Protein AF-A0A0C9SPI0-F1 (afdb_monomer_lite)

Secondary structure (DSSP, 8-state):
-PPTT--------S-----------GGGHHHHHHHHHHHHHSTTS--S---THHHHHHHHHHHHHHHHHHH--EEHHHHHHHHHHHHTGGGGS--TTTTT-TT-TT-SS--HHHHHHHHHHHHHHHHHHHHHHHHHHHHHT--HHHHHHHHHTTGGGTTS--S-EE-HHHHTTT--TTTTT-

Sequence (182 aa):
IQPPGYWHEVYTPVKSIISGGHFLSYDSLHLTEHCRAFASVFALTSTNADHPGVDRALSRMSIALPIVLQDRDIPLRALAALHRMLHNRSDYQSRLGSKDEPHKHNKLYLSRDDSLSLSLEDTADLDIARKVMDRILSATNLSEEELHDIVERAGPAWCAPGTVSLTSEHARPALPLIDLII

Structure (mmCIF, N/CA/C/O backbone):
data_AF-A0A0C9SPI0-F1
#
_entry.id   AF-A0A0C9SPI0-F1
#
loop_
_atom_site.group_PDB
_atom_site.id
_atom_site.type_symbol
_atom_site.label_atom_id
_atom_site.label_alt_id
_atom_site.label_comp_id
_atom_site.label_asym_id
_atom_site.label_entity_id
_atom_site.label_seq_id
_atom_site.pdbx_PDB_ins_code
_atom_site.Cartn_x
_atom_site.Cartn_y
_atom_site.Cartn_z
_atom_site.occupancy
_atom_site.B_iso_or_equiv
_atom_site.auth_seq_id
_atom_site.auth_comp_id
_atom_site.auth_asym_id
_atom_site.auth_atom_id
_atom_site.pdbx_PDB_model_num
ATOM 1 N N . ILE A 1 1 ? -2.199 -14.449 -13.515 1.00 72.25 1 ILE A N 1
ATOM 2 C CA . ILE A 1 1 ? -1.942 -13.405 -12.493 1.00 72.25 1 ILE A CA 1
ATOM 3 C C . ILE A 1 1 ? -1.018 -14.032 -11.464 1.00 72.25 1 ILE A C 1
ATOM 5 O O . ILE A 1 1 ? -1.341 -15.118 -11.001 1.00 72.25 1 ILE A O 1
ATOM 9 N N . GLN A 1 2 ? 0.139 -13.425 -11.196 1.00 79.94 2 GLN A N 1
ATOM 10 C CA . GLN A 1 2 ? 1.090 -13.934 -10.201 1.00 79.94 2 GLN A CA 1
ATOM 11 C C . GLN A 1 2 ? 0.740 -13.352 -8.824 1.00 79.94 2 GLN A C 1
ATOM 13 O O . GLN A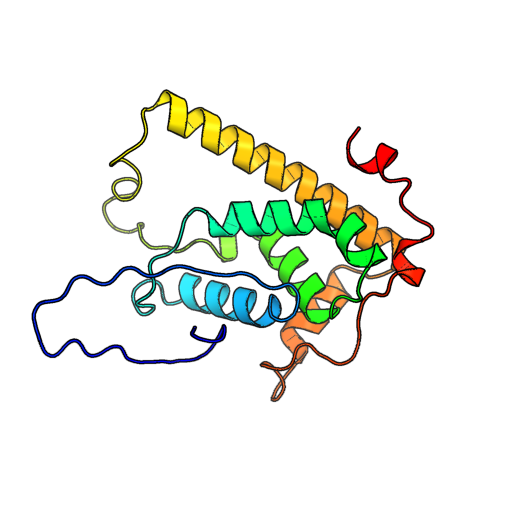 1 2 ? 0.528 -12.139 -8.746 1.00 79.94 2 GLN A O 1
ATOM 18 N N . PRO A 1 3 ? 0.642 -14.170 -7.760 1.00 76.38 3 PRO A N 1
ATOM 19 C CA . PRO A 1 3 ? 0.454 -13.655 -6.410 1.00 76.38 3 PRO A CA 1
ATOM 20 C C . PRO A 1 3 ? 1.647 -12.790 -5.973 1.00 76.38 3 PRO A C 1
ATOM 22 O O . PRO A 1 3 ? 2.781 -13.054 -6.386 1.00 76.38 3 PRO A O 1
ATOM 25 N N . PRO A 1 4 ? 1.430 -11.780 -5.116 1.00 75.19 4 PRO A N 1
ATOM 26 C CA . PRO A 1 4 ? 2.527 -10.999 -4.558 1.00 75.19 4 PRO A CA 1
ATOM 27 C C . PRO A 1 4 ? 3.447 -11.897 -3.717 1.00 75.19 4 PRO A C 1
ATOM 29 O O . PRO A 1 4 ? 2.980 -12.789 -3.011 1.00 75.19 4 PRO A O 1
ATOM 32 N N . GLY A 1 5 ? 4.761 -11.680 -3.801 1.00 75.25 5 GLY A N 1
ATOM 33 C CA . GLY A 1 5 ? 5.760 -12.462 -3.057 1.00 75.25 5 GLY A CA 1
ATOM 34 C C . GLY A 1 5 ? 6.099 -13.833 -3.640 1.00 75.25 5 GLY A C 1
ATOM 35 O O . GLY A 1 5 ? 6.892 -14.553 -3.036 1.00 75.25 5 GLY A O 1
ATOM 36 N N . TYR A 1 6 ? 5.532 -14.213 -4.790 1.00 82.19 6 TYR A N 1
ATOM 37 C CA . TYR A 1 6 ? 5.810 -15.510 -5.402 1.00 82.19 6 TYR A CA 1
ATOM 38 C C . TYR A 1 6 ? 6.969 -15.447 -6.407 1.00 82.19 6 TYR A C 1
ATOM 40 O O . TYR A 1 6 ? 6.910 -14.740 -7.419 1.00 82.19 6 TYR A O 1
ATOM 48 N N . TRP A 1 7 ? 8.013 -16.234 -6.143 1.00 80.00 7 TRP A N 1
ATOM 49 C CA . TRP A 1 7 ? 9.143 -16.411 -7.052 1.00 80.00 7 TRP A CA 1
ATOM 50 C C . TRP A 1 7 ? 8.710 -17.218 -8.273 1.00 80.00 7 TRP A C 1
ATOM 52 O O . TRP A 1 7 ? 8.182 -18.321 -8.143 1.00 80.00 7 TRP A O 1
ATOM 62 N N . HIS A 1 8 ? 8.943 -16.679 -9.465 1.00 80.44 8 HIS A N 1
ATOM 63 C CA . HIS A 1 8 ? 8.683 -17.385 -10.712 1.00 80.44 8 HIS A CA 1
ATOM 64 C C . HIS A 1 8 ? 9.718 -16.999 -11.765 1.00 80.44 8 HIS A C 1
ATOM 66 O O . HIS A 1 8 ? 10.219 -15.875 -11.789 1.00 80.44 8 HIS A O 1
ATOM 72 N N . GLU A 1 9 ? 10.021 -17.946 -12.643 1.00 82.75 9 GLU A N 1
ATOM 73 C CA . GLU A 1 9 ? 10.883 -17.744 -13.799 1.00 82.75 9 GLU A CA 1
ATOM 74 C C . GLU A 1 9 ? 10.020 -17.671 -15.060 1.00 82.75 9 GLU A C 1
ATOM 76 O O . GLU A 1 9 ? 9.057 -18.425 -15.219 1.00 82.75 9 GLU A O 1
ATOM 81 N N . VAL A 1 10 ? 10.358 -16.749 -15.960 1.00 81.88 10 VAL A N 1
ATOM 82 C CA . VAL A 1 10 ? 9.687 -16.607 -17.253 1.00 81.88 10 VAL A CA 1
ATOM 83 C C . VAL A 1 10 ? 10.674 -16.992 -18.345 1.00 81.88 10 VAL A C 1
ATOM 85 O O . VAL A 1 10 ? 11.626 -16.265 -18.619 1.00 81.88 10 VAL A O 1
ATOM 88 N N . TYR A 1 11 ? 10.425 -18.128 -18.995 1.00 87.00 11 TYR A N 1
ATOM 89 C CA . TYR A 1 11 ? 11.195 -18.573 -20.152 1.00 87.00 11 TYR A CA 1
ATOM 90 C C . TYR A 1 11 ? 10.444 -18.263 -21.448 1.00 87.00 11 TYR A C 1
ATOM 92 O O . TYR A 1 11 ? 9.282 -18.634 -21.611 1.00 87.00 11 TYR A O 1
ATOM 100 N N . THR A 1 12 ? 11.122 -17.595 -22.384 1.00 88.56 12 THR A N 1
ATOM 101 C CA . THR A 1 12 ? 10.550 -17.229 -23.686 1.00 88.56 12 THR A CA 1
ATOM 102 C C . THR A 1 12 ? 11.285 -17.989 -24.802 1.00 88.56 12 THR A C 1
ATOM 104 O O . THR A 1 12 ? 12.339 -17.533 -25.243 1.00 88.56 12 THR A O 1
ATOM 107 N N . PRO A 1 13 ? 10.771 -19.143 -25.279 1.00 92.31 13 PRO A N 1
ATOM 108 C CA . PRO A 1 13 ? 11.480 -19.997 -26.244 1.00 92.31 13 PRO A CA 1
ATOM 109 C C . PRO A 1 13 ? 11.583 -19.401 -27.655 1.00 92.31 13 PRO A C 1
ATOM 111 O O . PRO A 1 13 ? 12.398 -19.841 -28.462 1.00 92.31 13 PRO A O 1
ATOM 114 N N . VAL A 1 14 ? 10.738 -18.420 -27.978 1.00 94.25 14 VAL A N 1
ATOM 115 C CA . VAL A 1 14 ? 10.640 -17.794 -29.303 1.00 94.25 14 VAL A CA 1
ATOM 116 C C . VAL A 1 14 ? 10.557 -16.279 -29.168 1.00 94.25 14 VAL A C 1
ATOM 118 O O . VAL A 1 14 ? 10.058 -15.768 -28.168 1.00 94.25 14 VAL A O 1
ATOM 121 N N . LYS A 1 15 ? 11.006 -15.535 -30.183 1.00 90.75 15 LYS A N 1
ATOM 122 C CA . LYS A 1 15 ? 10.937 -14.064 -30.179 1.00 90.75 15 LYS A CA 1
ATOM 123 C C . LYS A 1 15 ? 9.488 -13.605 -29.985 1.00 90.75 15 LYS A C 1
ATOM 125 O O . LYS A 1 15 ? 8.657 -13.821 -30.861 1.00 90.75 15 LYS A O 1
ATOM 130 N N . SER A 1 16 ? 9.214 -12.983 -28.842 1.00 90.38 16 SER A N 1
ATOM 131 C CA . SER A 1 16 ? 7.874 -12.572 -28.415 1.00 90.38 16 SER A CA 1
ATOM 132 C C . SER A 1 16 ? 7.917 -11.177 -27.801 1.00 90.38 16 SER A C 1
ATOM 134 O O . SER A 1 16 ? 8.965 -10.731 -27.337 1.00 90.38 16 SER A O 1
ATOM 136 N N . ILE A 1 17 ? 6.767 -10.505 -27.778 1.00 85.50 17 ILE A N 1
ATOM 137 C CA . ILE A 1 17 ? 6.557 -9.254 -27.044 1.00 85.50 17 ILE A CA 1
ATOM 138 C C . ILE A 1 17 ? 5.711 -9.595 -25.819 1.00 85.50 17 ILE A C 1
ATOM 140 O O . ILE A 1 17 ? 4.662 -10.221 -25.953 1.00 85.50 17 ILE A O 1
ATOM 144 N N . ILE A 1 18 ? 6.171 -9.200 -24.634 1.00 79.25 18 ILE A N 1
ATOM 145 C CA . ILE A 1 18 ? 5.482 -9.441 -23.363 1.00 79.25 18 ILE A CA 1
ATOM 146 C C . ILE A 1 18 ? 5.178 -8.083 -22.730 1.00 79.25 18 ILE A C 1
ATOM 148 O O . ILE A 1 18 ? 6.034 -7.201 -22.713 1.00 79.25 18 ILE A O 1
ATOM 152 N N . SER A 1 19 ? 3.961 -7.920 -22.212 1.00 78.00 19 SER A N 1
ATOM 153 C CA . SER A 1 19 ? 3.565 -6.774 -21.392 1.00 78.00 19 SER A CA 1
ATOM 154 C C . SER A 1 19 ? 3.162 -7.277 -20.009 1.00 78.00 19 SER A C 1
ATOM 156 O O . SER A 1 19 ? 2.385 -8.226 -19.893 1.00 78.00 19 SER A O 1
ATOM 158 N N . GLY A 1 20 ? 3.734 -6.671 -18.971 1.00 74.75 20 GLY A N 1
ATOM 159 C CA . GLY A 1 20 ? 3.416 -6.943 -17.573 1.00 74.75 20 GLY A CA 1
ATOM 160 C C . GLY A 1 20 ? 2.647 -5.779 -16.954 1.00 74.75 20 GLY A C 1
ATOM 161 O O . GLY A 1 20 ? 2.842 -4.626 -17.331 1.00 74.75 20 GLY A O 1
ATOM 162 N N . GLY A 1 21 ? 1.787 -6.089 -15.988 1.00 74.75 21 GLY A N 1
ATOM 163 C CA . GLY A 1 21 ? 1.082 -5.112 -15.165 1.00 74.75 21 GLY A CA 1
ATOM 164 C C . GLY A 1 21 ? 1.132 -5.516 -13.696 1.00 74.75 21 GLY A C 1
ATOM 165 O O . GLY A 1 21 ? 1.406 -6.673 -13.374 1.00 74.75 21 GLY A O 1
ATOM 166 N N . HIS A 1 22 ? 0.850 -4.564 -12.812 1.00 78.81 22 HIS A N 1
ATOM 167 C CA . HIS A 1 22 ? 0.833 -4.779 -11.368 1.00 78.81 22 HIS A CA 1
ATOM 168 C C . HIS A 1 22 ? -0.556 -4.469 -10.813 1.00 78.81 22 HIS A C 1
ATOM 170 O O . HIS A 1 22 ? -1.183 -3.487 -11.209 1.00 78.81 22 HIS A O 1
ATOM 176 N N . PHE A 1 23 ? -1.018 -5.300 -9.882 1.00 84.50 23 PHE A N 1
ATOM 177 C CA . PHE A 1 23 ? -2.244 -5.076 -9.121 1.00 84.50 23 PHE A CA 1
ATOM 178 C C . PHE A 1 23 ? -1.887 -4.998 -7.642 1.00 84.50 23 PHE A C 1
ATOM 180 O O . PHE A 1 23 ? -1.071 -5.782 -7.158 1.00 84.50 23 PHE A O 1
ATOM 187 N N . LEU A 1 24 ? -2.511 -4.063 -6.935 1.00 90.50 24 LEU A N 1
ATOM 188 C CA . LEU A 1 24 ? -2.411 -3.946 -5.487 1.00 90.50 24 LEU A CA 1
ATOM 189 C C . LEU A 1 24 ? -3.733 -4.392 -4.867 1.00 90.50 24 LEU A C 1
ATOM 191 O O . LEU A 1 24 ? -4.804 -4.126 -5.411 1.00 90.50 24 LEU A O 1
ATOM 195 N N . SER A 1 25 ? -3.653 -5.072 -3.730 1.00 92.50 25 SER A N 1
ATOM 196 C CA . SER A 1 25 ? -4.814 -5.496 -2.951 1.00 92.50 25 SER A CA 1
ATOM 197 C C . SER A 1 25 ? -4.545 -5.237 -1.481 1.00 92.50 25 SER A C 1
ATOM 199 O O . SER A 1 25 ? -3.457 -5.563 -1.003 1.00 92.50 25 SER A O 1
ATOM 201 N N . TYR A 1 26 ? -5.545 -4.704 -0.771 1.00 93.12 26 TYR A N 1
ATOM 202 C CA . TYR A 1 26 ? -5.483 -4.515 0.678 1.00 93.12 26 TYR A CA 1
ATOM 203 C C . TYR A 1 26 ? -5.180 -5.817 1.412 1.00 93.12 26 TYR A C 1
ATOM 205 O O . TYR A 1 26 ? -4.494 -5.780 2.413 1.00 93.12 26 TYR A O 1
ATOM 213 N N . ASP A 1 27 ? -5.603 -6.975 0.909 1.00 91.75 27 ASP A N 1
ATOM 214 C CA . ASP A 1 27 ? -5.382 -8.257 1.594 1.00 91.75 27 ASP A CA 1
ATOM 215 C C . ASP A 1 27 ? -3.923 -8.731 1.563 1.00 91.75 27 ASP A C 1
ATOM 217 O O . ASP A 1 27 ? -3.538 -9.649 2.286 1.00 91.75 27 ASP A O 1
ATOM 221 N N .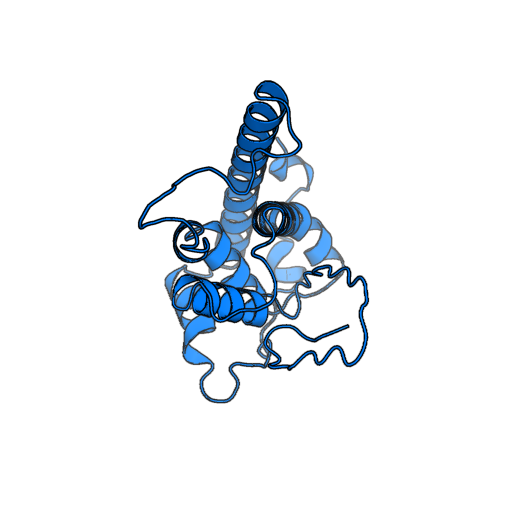 SER A 1 28 ? -3.098 -8.125 0.710 1.00 91.56 28 SER A N 1
ATOM 222 C CA . SER A 1 28 ? -1.739 -8.585 0.429 1.00 91.56 28 SER A CA 1
ATOM 223 C C . SER A 1 28 ? -0.703 -7.461 0.440 1.00 91.56 28 SER A C 1
ATOM 225 O O . SER A 1 28 ? 0.364 -7.591 -0.172 1.00 91.56 28 SER A O 1
ATOM 227 N N . LEU A 1 29 ? -0.990 -6.337 1.104 1.00 92.75 29 LEU A N 1
ATOM 228 C CA . LEU A 1 29 ? -0.038 -5.222 1.180 1.00 92.75 29 LEU A CA 1
ATOM 229 C C . LEU A 1 29 ? 1.217 -5.575 1.980 1.00 92.75 29 LEU A C 1
ATOM 231 O O . LEU A 1 29 ? 2.278 -5.064 1.649 1.00 92.75 29 LEU A O 1
ATOM 235 N N . HIS A 1 30 ? 1.147 -6.497 2.942 1.00 91.50 30 HIS A N 1
ATOM 236 C CA . HIS A 1 30 ? 2.333 -7.008 3.647 1.00 91.50 30 HIS A CA 1
ATOM 237 C C . HIS A 1 30 ? 3.279 -7.779 2.724 1.00 91.50 30 HIS A C 1
ATOM 239 O O . HIS A 1 30 ? 4.492 -7.658 2.840 1.00 91.50 30 HIS A O 1
ATOM 245 N N . LEU A 1 31 ? 2.740 -8.528 1.758 1.00 91.12 31 LEU A N 1
ATOM 246 C CA . LEU A 1 31 ? 3.548 -9.185 0.727 1.00 91.12 31 LEU A CA 1
ATOM 247 C C . LEU A 1 31 ? 4.145 -8.165 -0.244 1.00 91.12 31 LEU A C 1
ATOM 249 O O . LEU A 1 31 ? 5.283 -8.321 -0.679 1.00 91.12 31 LEU A O 1
ATOM 253 N N . THR A 1 32 ? 3.381 -7.121 -0.573 1.00 90.88 32 THR A N 1
ATOM 254 C CA . THR A 1 32 ? 3.853 -6.020 -1.423 1.00 90.88 32 THR A CA 1
ATOM 255 C C . THR A 1 32 ? 5.007 -5.280 -0.752 1.00 90.88 32 THR A C 1
ATOM 257 O O . THR A 1 32 ? 6.047 -5.091 -1.375 1.00 90.88 32 THR A O 1
ATOM 260 N N . GLU A 1 33 ? 4.850 -4.918 0.519 1.00 91.81 33 GLU A N 1
ATOM 261 C CA . GLU A 1 33 ? 5.884 -4.286 1.340 1.00 91.81 33 GLU A CA 1
ATOM 262 C C . GLU A 1 33 ? 7.152 -5.141 1.372 1.00 91.81 33 GLU A C 1
ATOM 264 O O . GLU A 1 33 ? 8.220 -4.642 1.018 1.00 91.81 33 GLU A O 1
ATOM 269 N N . HIS A 1 34 ? 7.018 -6.444 1.633 1.00 88.94 34 HIS A N 1
ATOM 270 C CA . HIS A 1 34 ? 8.153 -7.362 1.645 1.00 88.94 34 HIS A CA 1
ATOM 271 C C . HIS A 1 34 ? 8.873 -7.424 0.289 1.00 88.94 34 HIS A C 1
ATOM 273 O O . HIS A 1 34 ? 10.101 -7.357 0.228 1.00 88.94 34 HIS A O 1
ATOM 279 N N . CYS A 1 35 ? 8.123 -7.502 -0.816 1.00 86.44 35 CYS A N 1
ATOM 280 C CA . CYS A 1 35 ? 8.701 -7.494 -2.163 1.00 86.44 35 CYS A CA 1
ATOM 281 C C . CYS A 1 35 ? 9.461 -6.199 -2.448 1.00 86.44 35 CYS A C 1
ATOM 283 O O . CYS A 1 35 ? 10.536 -6.235 -3.045 1.00 86.44 35 CYS A O 1
ATOM 285 N N . ARG A 1 36 ? 8.910 -5.056 -2.030 1.00 86.56 36 ARG A N 1
ATOM 286 C CA . ARG A 1 36 ? 9.540 -3.750 -2.231 1.00 86.56 36 ARG A CA 1
ATOM 287 C C . ARG A 1 36 ? 10.792 -3.584 -1.372 1.00 86.56 36 ARG A C 1
ATOM 289 O O . ARG A 1 36 ? 11.789 -3.085 -1.883 1.00 86.56 36 ARG A O 1
ATOM 296 N N . ALA A 1 37 ? 10.768 -4.043 -0.120 1.00 87.25 37 ALA A N 1
ATOM 297 C CA . ALA A 1 37 ? 11.942 -4.064 0.753 1.00 87.25 37 ALA A CA 1
ATOM 298 C C . ALA A 1 37 ? 13.047 -4.962 0.176 1.00 87.25 37 ALA A C 1
ATOM 300 O O . ALA A 1 37 ? 14.215 -4.584 0.136 1.00 87.25 37 ALA A O 1
ATOM 301 N N . PHE A 1 38 ? 12.681 -6.138 -0.341 1.00 84.88 38 PHE A N 1
ATOM 302 C CA . PHE A 1 38 ? 13.627 -7.004 -1.037 1.00 84.88 38 PHE A CA 1
ATOM 303 C C . PHE A 1 38 ? 14.212 -6.304 -2.273 1.00 84.88 38 PHE A C 1
ATOM 305 O O . PHE A 1 38 ? 15.428 -6.284 -2.463 1.00 84.88 38 PHE A O 1
ATOM 312 N N . ALA A 1 39 ? 13.366 -5.691 -3.104 1.00 81.38 39 ALA A N 1
ATOM 313 C CA . ALA A 1 39 ? 13.796 -5.018 -4.326 1.00 81.38 39 ALA A CA 1
ATOM 314 C C . ALA A 1 39 ? 14.705 -3.806 -4.060 1.00 81.38 39 ALA A C 1
ATOM 316 O O . ALA A 1 39 ? 15.632 -3.568 -4.836 1.00 81.38 39 ALA A O 1
ATOM 317 N N . SER A 1 40 ? 14.492 -3.058 -2.971 1.00 82.00 40 SER A N 1
ATOM 318 C CA . SER A 1 40 ? 15.350 -1.917 -2.623 1.00 82.00 40 SER A CA 1
ATOM 319 C C . SER A 1 40 ? 16.755 -2.344 -2.180 1.00 82.00 40 SER A C 1
ATOM 321 O O . SER A 1 40 ? 17.725 -1.623 -2.439 1.00 82.00 40 SER A O 1
ATOM 323 N N . VAL A 1 41 ? 16.887 -3.537 -1.587 1.00 82.62 41 VAL A N 1
ATOM 324 C CA . VAL A 1 41 ? 18.171 -4.138 -1.187 1.00 82.62 41 VAL A CA 1
ATOM 325 C C . VAL A 1 41 ? 18.875 -4.817 -2.366 1.00 82.62 41 VAL A C 1
ATOM 327 O O . VAL A 1 41 ? 20.074 -4.621 -2.562 1.00 82.62 41 VAL A O 1
ATOM 330 N N . PHE A 1 42 ? 18.140 -5.592 -3.167 1.00 77.81 42 PHE A N 1
ATOM 331 C CA . PHE A 1 42 ? 18.681 -6.427 -4.248 1.00 77.81 42 PHE A CA 1
ATOM 332 C C . PHE A 1 42 ? 18.372 -5.878 -5.647 1.00 77.81 42 PHE A C 1
ATOM 334 O O . PHE A 1 42 ? 18.182 -6.652 -6.596 1.00 77.81 42 PHE A O 1
ATOM 341 N N . ALA A 1 43 ? 18.314 -4.547 -5.763 1.00 62.53 43 ALA A N 1
ATOM 342 C CA . ALA A 1 43 ? 18.120 -3.806 -7.006 1.00 62.53 43 ALA A CA 1
ATOM 343 C C . ALA A 1 43 ? 18.955 -4.457 -8.124 1.00 62.53 43 ALA A C 1
ATOM 345 O O . ALA A 1 43 ? 20.173 -4.506 -7.990 1.00 62.53 43 ALA A O 1
ATOM 346 N N . LEU A 1 44 ? 18.293 -4.981 -9.174 1.00 63.41 44 LEU A N 1
ATOM 347 C CA . LEU A 1 44 ? 18.805 -5.757 -10.338 1.00 63.41 44 LEU A CA 1
ATOM 348 C C . LEU A 1 44 ? 18.471 -7.260 -10.373 1.00 63.41 44 LEU A C 1
ATOM 350 O O . LEU A 1 44 ? 18.616 -7.866 -11.432 1.00 63.41 44 LEU A O 1
ATOM 354 N N . THR A 1 45 ? 18.006 -7.876 -9.284 1.00 63.47 45 THR A N 1
ATOM 355 C CA . THR A 1 45 ? 17.608 -9.306 -9.305 1.00 63.47 45 THR A CA 1
ATOM 356 C C . THR A 1 45 ? 16.114 -9.523 -9.562 1.00 63.47 45 THR A C 1
ATOM 358 O O . THR A 1 45 ? 15.716 -10.594 -10.015 1.00 63.47 45 THR A O 1
ATOM 361 N N . SER A 1 46 ? 15.278 -8.507 -9.327 1.00 63.28 46 SER A N 1
ATOM 362 C CA . SER A 1 46 ? 13.852 -8.548 -9.650 1.00 63.28 46 SER A CA 1
ATOM 363 C C . SER A 1 46 ? 13.625 -8.232 -11.131 1.00 63.28 46 SER A C 1
ATOM 365 O O . SER A 1 46 ? 13.936 -7.137 -11.598 1.00 63.28 46 SER A O 1
ATOM 367 N N . THR A 1 47 ? 13.058 -9.184 -11.869 1.00 56.28 47 THR A N 1
ATOM 368 C CA . THR A 1 47 ? 12.778 -9.081 -13.313 1.00 56.28 47 THR A CA 1
ATOM 369 C C . THR A 1 47 ? 11.602 -8.163 -13.650 1.00 56.28 47 THR A C 1
ATOM 371 O O . THR A 1 47 ? 11.513 -7.670 -14.774 1.00 56.28 47 THR A O 1
ATOM 374 N N . ASN A 1 48 ? 10.713 -7.900 -12.691 1.00 57.53 48 ASN A N 1
ATOM 375 C CA . ASN A 1 48 ? 9.612 -6.963 -12.873 1.00 57.53 48 ASN A CA 1
ATOM 376 C C . ASN A 1 48 ? 10.114 -5.548 -12.590 1.00 57.53 48 ASN A C 1
ATOM 378 O O . ASN A 1 48 ? 10.543 -5.240 -11.480 1.00 57.53 48 ASN A O 1
ATOM 382 N N . ALA A 1 49 ? 10.105 -4.719 -13.633 1.00 58.16 49 ALA A N 1
ATOM 383 C CA . ALA A 1 49 ? 10.504 -3.323 -13.582 1.00 58.16 49 ALA A CA 1
ATOM 384 C C . ALA A 1 49 ? 9.828 -2.593 -12.412 1.00 58.16 49 ALA A C 1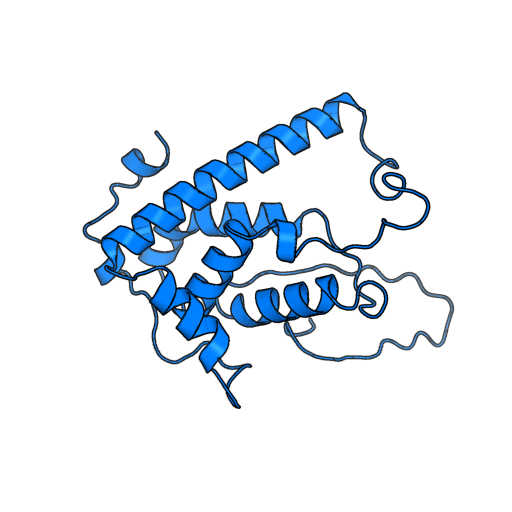
ATOM 386 O O . ALA A 1 49 ? 8.624 -2.749 -12.196 1.00 58.16 49 ALA A O 1
ATOM 387 N N . ASP A 1 50 ? 10.604 -1.774 -11.697 1.00 65.81 50 ASP A N 1
ATOM 388 C CA . ASP A 1 50 ? 10.056 -0.811 -10.747 1.00 65.81 50 ASP A CA 1
ATOM 389 C C . ASP A 1 50 ? 9.043 0.068 -11.489 1.00 65.81 50 ASP A C 1
ATOM 391 O O . ASP A 1 50 ? 9.381 0.730 -12.475 1.00 65.81 50 ASP A O 1
ATOM 395 N N . HIS A 1 51 ? 7.775 -0.009 -11.086 1.00 71.50 51 HIS A N 1
ATOM 396 C CA . HIS A 1 51 ? 6.704 0.690 -11.774 1.00 71.50 51 HIS A CA 1
ATOM 397 C C . HIS A 1 51 ? 6.432 2.006 -11.040 1.00 71.50 51 HIS A C 1
ATOM 399 O O . HIS A 1 51 ? 5.874 1.974 -9.939 1.00 71.50 51 HIS A O 1
ATOM 405 N N . PRO A 1 52 ? 6.725 3.172 -11.648 1.00 68.88 52 PRO A N 1
ATOM 406 C CA . PRO A 1 52 ? 6.671 4.465 -10.958 1.00 68.88 52 PRO A CA 1
ATOM 407 C C . PRO A 1 52 ? 5.285 4.786 -10.375 1.00 68.88 52 PRO A C 1
ATOM 409 O O . PRO A 1 52 ? 5.173 5.494 -9.382 1.00 68.88 52 PRO A O 1
ATOM 412 N N . GLY A 1 53 ? 4.217 4.212 -10.939 1.00 80.25 53 GLY A N 1
ATOM 413 C CA . GLY A 1 53 ? 2.851 4.373 -10.433 1.00 80.25 53 GLY A CA 1
ATOM 414 C C . GLY A 1 53 ? 2.508 3.619 -9.137 1.00 80.25 53 GLY A C 1
ATOM 415 O O . GLY A 1 53 ? 1.418 3.835 -8.614 1.00 80.25 53 GLY A O 1
ATOM 416 N N . VAL A 1 54 ? 3.374 2.738 -8.615 1.00 86.06 54 VAL A N 1
ATOM 417 C CA . VAL A 1 54 ? 3.066 1.948 -7.402 1.00 86.06 54 VAL A CA 1
ATOM 418 C C . VAL A 1 54 ? 2.922 2.845 -6.178 1.00 86.06 54 VAL A C 1
ATOM 420 O O . VAL A 1 54 ? 1.957 2.699 -5.435 1.00 86.06 54 VAL A O 1
ATOM 423 N N . ASP A 1 55 ? 3.827 3.806 -5.993 1.00 88.81 55 ASP A N 1
ATOM 424 C CA . ASP A 1 55 ? 3.752 4.737 -4.862 1.00 88.81 55 ASP A CA 1
ATOM 425 C C . ASP A 1 55 ? 2.458 5.545 -4.882 1.00 88.81 55 ASP A C 1
ATOM 427 O O . ASP A 1 55 ? 1.758 5.633 -3.875 1.00 88.81 55 ASP A O 1
ATOM 431 N N . ARG A 1 56 ? 2.100 6.078 -6.053 1.00 89.50 56 ARG A N 1
ATOM 432 C CA . ARG A 1 56 ? 0.858 6.829 -6.212 1.00 89.50 56 ARG A CA 1
ATOM 433 C C . ARG A 1 56 ? -0.369 5.961 -5.942 1.00 89.50 56 ARG A C 1
ATOM 435 O O . ARG A 1 56 ? -1.322 6.411 -5.309 1.00 89.50 56 ARG A O 1
ATOM 442 N N . ALA A 1 57 ? -0.354 4.711 -6.403 1.00 92.38 57 ALA A N 1
ATOM 443 C CA . ALA A 1 57 ? -1.436 3.774 -6.139 1.00 92.38 57 ALA A CA 1
ATOM 444 C C . ALA A 1 57 ? -1.579 3.485 -4.635 1.00 92.38 57 ALA A C 1
ATOM 446 O O . ALA A 1 57 ? -2.701 3.492 -4.135 1.00 92.38 57 ALA A O 1
ATOM 447 N N . LEU A 1 58 ? -0.474 3.323 -3.900 1.00 94.56 58 LEU A N 1
ATOM 448 C CA . LEU A 1 58 ? -0.497 3.152 -2.442 1.00 94.56 58 LEU A CA 1
ATOM 449 C C . LEU A 1 58 ? -1.047 4.389 -1.721 1.00 94.56 58 LEU A C 1
ATOM 451 O O . LEU A 1 58 ? -1.890 4.242 -0.836 1.00 94.56 58 LEU A O 1
ATOM 455 N N . SER A 1 59 ? -0.650 5.600 -2.132 1.00 95.19 59 SER A N 1
ATOM 456 C CA . SER A 1 59 ? -1.227 6.839 -1.590 1.00 95.19 59 SER A CA 1
ATOM 457 C C . SER A 1 59 ? -2.741 6.875 -1.791 1.00 95.19 59 SER A C 1
ATOM 459 O O . SER A 1 59 ? -3.499 7.072 -0.844 1.00 95.19 59 SER A O 1
ATOM 461 N N . ARG A 1 60 ? -3.208 6.589 -3.009 1.00 94.50 60 ARG A N 1
ATOM 462 C CA . ARG A 1 60 ? -4.642 6.579 -3.333 1.00 94.50 60 ARG A CA 1
ATOM 463 C C . ARG A 1 60 ? -5.415 5.478 -2.610 1.00 94.50 60 ARG A C 1
ATOM 465 O O . ARG A 1 60 ? -6.563 5.704 -2.241 1.00 94.50 60 ARG A O 1
ATOM 472 N N . MET A 1 61 ? -4.800 4.321 -2.363 1.00 95.50 61 MET A N 1
ATOM 473 C CA . MET A 1 61 ? -5.381 3.294 -1.495 1.00 95.50 61 MET A CA 1
ATOM 474 C C . MET A 1 61 ? -5.571 3.830 -0.069 1.00 95.50 61 MET A C 1
ATOM 476 O O . MET A 1 61 ? -6.654 3.706 0.488 1.00 95.50 61 MET A O 1
ATOM 480 N N . SER A 1 62 ? -4.580 4.519 0.503 1.00 95.00 62 SER A N 1
ATOM 481 C CA . SER A 1 62 ? -4.749 5.159 1.819 1.00 95.00 62 SER A CA 1
ATOM 482 C C . SER A 1 62 ? -5.886 6.183 1.831 1.00 95.00 62 SER A C 1
ATOM 484 O O . SER A 1 62 ? -6.720 6.174 2.728 1.00 95.00 62 SER A O 1
ATOM 486 N N . ILE A 1 63 ? -5.974 7.029 0.801 1.00 94.75 63 ILE A N 1
ATOM 487 C CA . ILE A 1 63 ? -7.037 8.040 0.683 1.00 94.75 63 ILE A CA 1
ATOM 488 C C . ILE A 1 63 ? -8.424 7.387 0.608 1.00 94.75 63 ILE A C 1
ATOM 490 O O . ILE A 1 63 ? -9.374 7.880 1.209 1.00 94.75 63 ILE A O 1
ATOM 494 N N . ALA A 1 64 ? -8.550 6.268 -0.108 1.00 93.56 64 ALA A N 1
ATOM 495 C CA . ALA A 1 64 ? -9.805 5.529 -0.240 1.00 93.56 64 ALA A CA 1
ATOM 496 C C . ALA A 1 64 ? -10.159 4.690 1.002 1.00 93.56 64 ALA A C 1
ATOM 498 O O . ALA A 1 64 ? -11.294 4.225 1.128 1.00 93.56 64 ALA A O 1
ATOM 499 N N . LEU A 1 65 ? -9.211 4.494 1.920 1.00 91.00 65 LEU A N 1
ATOM 500 C CA . LEU A 1 65 ? -9.327 3.598 3.066 1.00 91.00 65 LEU A CA 1
ATOM 501 C C . LEU A 1 65 ? -10.564 3.857 3.949 1.00 91.00 65 LEU A C 1
ATOM 503 O O . LEU A 1 65 ? -11.236 2.881 4.282 1.00 91.00 65 LEU A O 1
ATOM 507 N N . PRO A 1 66 ? -10.951 5.112 4.273 1.00 88.56 66 PRO A N 1
ATOM 508 C CA . PRO A 1 66 ? -12.155 5.388 5.060 1.00 88.56 66 PRO A CA 1
ATOM 509 C C . PRO A 1 66 ? -13.445 4.863 4.431 1.00 88.56 66 PRO A C 1
ATOM 511 O O . PRO A 1 66 ? -14.352 4.459 5.150 1.00 88.56 66 PRO A O 1
ATOM 514 N N . ILE A 1 67 ? -13.531 4.881 3.098 1.00 88.88 67 ILE A N 1
ATOM 515 C CA . ILE A 1 67 ? -14.692 4.375 2.357 1.00 88.88 67 ILE A CA 1
ATOM 516 C C . ILE A 1 67 ? -14.657 2.848 2.366 1.00 88.88 67 ILE A C 1
ATOM 518 O O . ILE A 1 67 ? -15.647 2.205 2.690 1.00 88.88 67 ILE A O 1
ATOM 522 N N . VAL A 1 68 ? -13.494 2.258 2.083 1.00 89.44 68 VAL A N 1
ATOM 523 C CA . VAL A 1 68 ? -13.333 0.797 2.041 1.00 89.44 68 VAL A CA 1
ATOM 524 C C . VAL A 1 68 ? -13.647 0.152 3.395 1.00 89.44 68 VAL A C 1
ATOM 526 O O . VAL A 1 68 ? -14.298 -0.890 3.430 1.00 89.44 68 VAL A O 1
ATOM 529 N N . LEU A 1 69 ? -13.242 0.783 4.501 1.00 87.00 69 LEU A N 1
ATOM 530 C CA . LEU A 1 69 ? -13.501 0.303 5.863 1.00 87.00 69 LEU A CA 1
ATOM 531 C C . LEU A 1 69 ? -14.986 0.319 6.260 1.00 87.00 69 LEU A C 1
ATOM 533 O O . LEU A 1 69 ? -15.346 -0.294 7.264 1.00 87.00 69 LEU A O 1
ATOM 537 N N . GLN A 1 70 ? -15.856 1.004 5.510 1.00 85.06 70 GLN A N 1
ATOM 538 C CA . GLN A 1 70 ? -17.306 0.940 5.733 1.00 85.06 70 GLN A CA 1
ATOM 539 C C . GLN A 1 70 ? -17.902 -0.365 5.204 1.00 85.06 70 GLN A C 1
ATOM 541 O O . GLN A 1 70 ? -18.834 -0.894 5.808 1.00 85.06 70 GLN A O 1
ATOM 546 N N . ASP A 1 71 ? -17.336 -0.890 4.117 1.00 86.31 71 ASP A N 1
ATOM 547 C CA . ASP A 1 71 ? -17.877 -2.040 3.391 1.00 86.31 71 ASP A CA 1
ATOM 548 C C . ASP A 1 71 ? -17.166 -3.354 3.727 1.00 86.31 71 ASP A C 1
ATOM 550 O O . ASP A 1 71 ? -17.729 -4.435 3.534 1.00 86.31 71 ASP A O 1
ATOM 554 N N . ARG A 1 72 ? -15.916 -3.291 4.195 1.00 87.94 72 ARG A N 1
ATOM 555 C CA . ARG A 1 72 ? -15.123 -4.484 4.499 1.00 87.94 72 ARG A CA 1
ATOM 556 C C . ARG A 1 72 ? -14.047 -4.236 5.543 1.00 87.94 72 ARG A C 1
ATOM 558 O O . ARG A 1 72 ? -13.474 -3.155 5.639 1.00 87.94 72 ARG A O 1
ATOM 565 N N . ASP A 1 73 ? -13.690 -5.312 6.227 1.00 89.25 73 ASP A N 1
ATOM 566 C CA . ASP A 1 73 ? -12.546 -5.327 7.125 1.00 89.25 73 ASP A CA 1
ATOM 567 C C . ASP A 1 73 ? -11.234 -5.428 6.329 1.00 89.25 73 ASP A C 1
ATOM 569 O O . ASP A 1 73 ? -11.171 -5.986 5.218 1.00 89.25 73 ASP A O 1
ATOM 573 N N . ILE A 1 74 ? -10.169 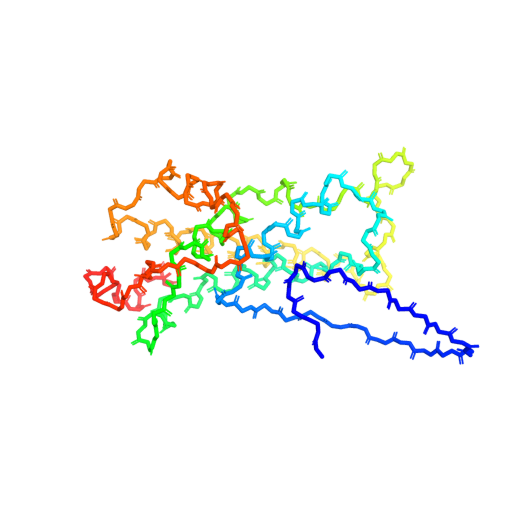-4.870 6.905 1.00 90.69 74 ILE A N 1
ATOM 574 C CA . ILE A 1 74 ? -8.822 -4.898 6.325 1.00 90.69 74 ILE A CA 1
ATOM 575 C C . ILE A 1 74 ? -7.865 -5.544 7.320 1.00 90.69 74 ILE A C 1
ATOM 577 O O . ILE A 1 74 ? -7.809 -5.097 8.467 1.00 90.69 74 ILE A O 1
ATOM 581 N N . PRO A 1 75 ? -7.073 -6.551 6.910 1.00 91.38 75 PRO A N 1
ATOM 582 C CA . PRO A 1 75 ? -6.096 -7.163 7.796 1.00 91.38 75 PRO A CA 1
ATOM 583 C C . PRO A 1 75 ? -5.142 -6.123 8.379 1.00 91.38 75 PRO A C 1
ATOM 585 O O . PRO A 1 75 ? -4.535 -5.332 7.652 1.00 91.38 75 PRO A O 1
ATOM 588 N N . LEU A 1 76 ? -4.968 -6.146 9.698 1.00 89.69 76 LEU A N 1
ATOM 589 C CA . LEU A 1 76 ? -4.178 -5.146 10.409 1.00 89.69 76 LEU A CA 1
ATOM 590 C C . LEU A 1 76 ? -2.720 -5.148 9.939 1.00 89.69 76 LEU A C 1
ATOM 592 O O . LEU A 1 76 ? -2.086 -4.103 9.836 1.00 89.69 76 LEU A O 1
ATOM 596 N N . ARG A 1 77 ? -2.200 -6.318 9.566 1.00 90.62 77 ARG A N 1
ATOM 597 C CA . ARG A 1 77 ? -0.849 -6.441 9.020 1.00 90.62 77 ARG A CA 1
ATOM 598 C C . ARG A 1 77 ? -0.685 -5.752 7.674 1.00 90.62 77 ARG A C 1
ATOM 600 O O . ARG A 1 77 ? 0.356 -5.161 7.405 1.00 90.62 77 ARG A O 1
ATOM 607 N N . ALA A 1 78 ? -1.707 -5.822 6.833 1.00 92.81 78 ALA A N 1
ATOM 608 C CA . ALA A 1 78 ? -1.694 -5.119 5.568 1.00 92.81 78 ALA A CA 1
ATOM 609 C C . ALA A 1 78 ? -1.815 -3.604 5.758 1.00 92.81 78 ALA A C 1
ATOM 611 O O . ALA A 1 78 ? -1.143 -2.850 5.056 1.00 92.81 78 ALA A O 1
ATOM 612 N N . LEU A 1 79 ? -2.612 -3.165 6.736 1.00 92.44 79 LEU A N 1
ATOM 613 C CA . LEU A 1 79 ? -2.685 -1.760 7.129 1.00 92.44 79 LEU A CA 1
ATOM 614 C C . LEU A 1 79 ? -1.331 -1.248 7.644 1.00 92.44 79 LEU A C 1
ATOM 616 O O . LEU A 1 79 ? -0.852 -0.213 7.189 1.00 92.44 79 LEU A O 1
ATOM 620 N N . ALA A 1 80 ? -0.682 -2.006 8.528 1.00 92.50 80 ALA A N 1
ATOM 621 C CA . ALA A 1 80 ? 0.640 -1.685 9.056 1.00 92.50 80 ALA A CA 1
ATOM 622 C C . ALA A 1 80 ? 1.700 -1.611 7.942 1.00 92.50 80 ALA A C 1
ATOM 624 O O . ALA A 1 80 ? 2.516 -0.690 7.905 1.00 92.50 80 ALA A O 1
ATOM 625 N N . ALA A 1 81 ? 1.643 -2.535 6.980 1.00 93.88 81 ALA A N 1
ATOM 626 C CA . ALA A 1 81 ? 2.500 -2.513 5.801 1.00 93.88 81 ALA A CA 1
ATOM 627 C C . ALA A 1 81 ? 2.259 -1.273 4.923 1.00 93.88 81 ALA A C 1
ATOM 629 O O . ALA A 1 81 ? 3.216 -0.644 4.470 1.00 93.88 81 ALA A O 1
ATOM 630 N N . LEU A 1 82 ? 0.995 -0.883 4.713 1.00 95.06 82 LEU A N 1
ATOM 631 C CA . LEU A 1 82 ? 0.646 0.342 3.991 1.00 95.06 82 LEU A CA 1
ATOM 632 C C . LEU A 1 82 ? 1.196 1.583 4.699 1.00 95.06 82 LEU A C 1
ATOM 634 O O . LEU A 1 82 ? 1.866 2.394 4.064 1.00 95.06 82 LEU A O 1
ATOM 638 N N . HIS A 1 83 ? 0.970 1.696 6.011 1.00 94.75 83 HIS A N 1
ATOM 639 C CA . HIS A 1 83 ? 1.508 2.777 6.836 1.00 94.75 83 HIS A CA 1
ATOM 640 C C . HIS A 1 83 ? 3.032 2.891 6.686 1.00 94.75 83 HIS A C 1
ATOM 642 O O . HIS A 1 83 ? 3.546 3.969 6.379 1.00 94.75 83 HIS A O 1
ATOM 648 N N . ARG A 1 84 ? 3.751 1.768 6.823 1.00 93.31 84 ARG A N 1
ATOM 649 C CA . ARG A 1 84 ? 5.215 1.715 6.709 1.00 93.31 84 ARG A CA 1
ATOM 650 C C . ARG A 1 84 ? 5.697 2.160 5.324 1.00 93.31 84 ARG A C 1
ATOM 652 O O . ARG A 1 84 ? 6.619 2.968 5.240 1.00 93.31 84 ARG A O 1
ATOM 659 N N . MET A 1 85 ? 5.051 1.702 4.248 1.00 93.62 85 MET A N 1
ATOM 660 C CA . MET A 1 85 ? 5.406 2.097 2.876 1.00 93.62 85 MET A CA 1
ATOM 661 C C . MET A 1 85 ? 5.152 3.584 2.581 1.00 93.62 85 MET A C 1
ATOM 663 O O . MET A 1 85 ? 5.887 4.176 1.791 1.00 93.62 85 MET A O 1
ATOM 667 N N . LEU A 1 86 ? 4.136 4.198 3.196 1.00 93.81 86 LEU A N 1
ATOM 668 C CA . LEU A 1 86 ? 3.831 5.624 3.018 1.00 93.81 86 LEU A CA 1
ATOM 669 C C . LEU A 1 86 ? 4.790 6.523 3.807 1.00 93.81 86 LEU A C 1
ATOM 671 O O . LEU A 1 86 ? 5.240 7.556 3.299 1.00 93.81 86 LEU A O 1
ATOM 675 N N . HIS A 1 87 ? 5.116 6.152 5.044 1.00 92.62 87 HIS A N 1
ATOM 676 C CA . HIS A 1 87 ? 5.985 6.953 5.907 1.00 92.62 87 HIS A CA 1
ATOM 677 C C . HIS A 1 87 ? 7.463 6.803 5.544 1.00 92.62 87 HIS A C 1
ATOM 679 O O . HIS A 1 87 ? 8.157 7.810 5.417 1.00 92.62 87 HIS A O 1
ATOM 685 N N . ASN A 1 88 ? 7.899 5.591 5.200 1.00 91.31 88 ASN A N 1
ATOM 686 C CA . ASN A 1 88 ? 9.294 5.283 4.876 1.00 91.31 88 ASN A CA 1
ATOM 687 C C . ASN A 1 88 ? 9.511 5.083 3.372 1.00 91.31 88 ASN A C 1
ATOM 689 O O . ASN A 1 88 ? 10.263 4.211 2.948 1.00 91.31 88 ASN A O 1
ATOM 693 N N . ARG A 1 89 ? 8.839 5.887 2.535 1.00 88.62 89 ARG A N 1
ATOM 694 C CA . ARG A 1 89 ? 8.834 5.736 1.066 1.00 88.62 89 ARG A CA 1
ATOM 695 C C . ARG A 1 89 ? 10.238 5.588 0.464 1.00 88.62 89 ARG A C 1
ATOM 697 O O . ARG A 1 89 ? 10.421 4.784 -0.446 1.00 88.62 89 ARG A O 1
ATOM 704 N N . SER A 1 90 ? 11.221 6.335 0.972 1.00 86.88 90 SER A N 1
ATOM 705 C CA . SER A 1 90 ? 12.623 6.283 0.526 1.00 86.88 90 SER A CA 1
ATOM 706 C C . SER A 1 90 ? 13.253 4.896 0.643 1.00 86.88 90 SER A C 1
ATOM 708 O O . SER A 1 90 ? 14.102 4.539 -0.172 1.00 86.88 90 SER A O 1
ATOM 710 N N . ASP A 1 91 ? 12.822 4.101 1.618 1.00 87.75 91 ASP A N 1
ATOM 711 C CA . ASP A 1 91 ? 13.408 2.793 1.918 1.00 87.75 91 ASP A CA 1
ATOM 712 C C . ASP A 1 91 ? 12.949 1.721 0.920 1.00 87.75 91 ASP A C 1
ATOM 714 O O . ASP A 1 91 ? 13.583 0.675 0.776 1.00 87.75 91 ASP A O 1
ATOM 718 N N . TYR A 1 92 ? 11.870 2.012 0.189 1.00 85.81 92 TYR A N 1
ATOM 719 C CA . TYR A 1 92 ? 11.241 1.139 -0.802 1.00 85.81 92 TYR A CA 1
ATOM 720 C C . TYR A 1 92 ? 11.446 1.607 -2.244 1.00 85.81 92 TYR A C 1
ATOM 722 O O . TYR A 1 92 ? 10.884 1.011 -3.169 1.00 85.81 92 TYR A O 1
ATOM 730 N N . GLN A 1 93 ? 12.190 2.693 -2.452 1.00 78.56 93 GLN A N 1
ATOM 731 C CA . GLN A 1 93 ? 12.555 3.144 -3.789 1.00 78.56 93 GLN A CA 1
ATOM 732 C C . GLN A 1 93 ? 13.658 2.248 -4.343 1.00 78.56 93 GLN A C 1
ATOM 734 O O . GLN A 1 93 ? 14.645 1.948 -3.660 1.00 78.56 93 GLN A O 1
ATOM 739 N N . SER A 1 94 ? 13.499 1.811 -5.593 1.00 68.94 94 SER A N 1
ATOM 740 C CA . SER A 1 94 ? 14.539 1.031 -6.245 1.00 68.94 94 SER A CA 1
ATOM 741 C C . SER A 1 94 ? 15.797 1.878 -6.397 1.00 68.94 94 SER A C 1
ATOM 743 O O . SER A 1 94 ? 15.773 2.975 -6.953 1.00 68.94 94 SER A O 1
ATOM 745 N N . ARG A 1 95 ? 16.936 1.350 -5.942 1.00 66.56 95 ARG A N 1
ATOM 746 C CA . ARG A 1 95 ? 18.247 2.007 -6.086 1.00 66.56 95 ARG A CA 1
ATOM 747 C C . ARG A 1 95 ? 18.837 1.865 -7.495 1.00 66.56 95 ARG A C 1
ATOM 749 O O . ARG A 1 95 ? 20.027 2.115 -7.699 1.00 66.56 95 ARG A O 1
ATOM 756 N N . LEU A 1 96 ? 18.021 1.461 -8.472 1.00 57.06 96 LEU A N 1
ATOM 757 C CA . LEU A 1 96 ? 18.369 1.409 -9.891 1.00 57.06 96 LEU A CA 1
ATOM 758 C C . LEU A 1 96 ? 18.681 2.825 -10.406 1.00 57.06 96 LEU A C 1
ATOM 760 O O . LEU A 1 96 ? 17.818 3.521 -10.928 1.00 57.06 96 LEU A O 1
ATOM 764 N N . GLY A 1 97 ? 19.930 3.263 -10.236 1.00 49.88 97 GLY A N 1
ATOM 765 C CA . GLY A 1 97 ? 20.401 4.552 -10.750 1.00 49.88 97 GLY A CA 1
ATOM 766 C C . GLY A 1 97 ? 21.656 5.134 -10.099 1.00 49.88 97 GLY A C 1
ATOM 767 O O . GLY A 1 97 ? 22.214 6.088 -10.635 1.00 49.88 97 GLY A O 1
ATOM 768 N N . SER A 1 98 ? 22.159 4.592 -8.986 1.00 41.78 98 SER A N 1
ATOM 769 C CA . SER A 1 98 ? 23.285 5.216 -8.275 1.00 41.78 98 SER A CA 1
ATOM 770 C C . SER A 1 98 ? 24.599 4.448 -8.423 1.00 41.78 98 SER A C 1
ATOM 772 O O . SER A 1 98 ? 25.098 3.915 -7.434 1.00 41.78 98 SER A O 1
ATOM 774 N N . LYS A 1 99 ? 25.183 4.431 -9.629 1.00 43.41 99 LYS A N 1
ATOM 775 C CA . LYS A 1 99 ? 26.647 4.588 -9.742 1.00 43.41 99 LYS A CA 1
ATOM 776 C C . LYS A 1 99 ? 27.082 5.487 -10.898 1.00 43.41 99 LYS A C 1
ATOM 778 O O . LYS A 1 99 ? 28.010 6.240 -10.659 1.00 43.41 99 LYS A O 1
ATOM 783 N N . ASP A 1 100 ? 26.371 5.544 -12.033 1.00 44.00 100 ASP A N 1
ATOM 784 C CA . ASP A 1 100 ? 26.856 6.369 -13.160 1.00 44.00 100 ASP A CA 1
ATOM 785 C C . ASP A 1 100 ? 25.825 7.209 -13.941 1.00 44.00 100 ASP A C 1
ATOM 787 O O . ASP A 1 100 ? 26.249 8.105 -14.660 1.00 44.00 100 ASP A O 1
ATOM 791 N N . GLU A 1 101 ? 24.499 7.048 -13.797 1.00 42.94 101 GLU A N 1
ATOM 792 C CA . GLU A 1 101 ? 23.537 7.938 -14.486 1.00 42.94 101 GLU A CA 1
ATOM 793 C C . GLU A 1 101 ? 22.226 8.133 -13.697 1.00 42.94 101 GLU A C 1
ATOM 795 O O . GLU A 1 101 ? 21.322 7.302 -13.792 1.00 42.94 101 GLU A O 1
ATOM 800 N N . PRO A 1 102 ? 22.054 9.253 -12.965 1.00 37.78 102 PRO A N 1
ATOM 801 C CA . PRO A 1 102 ? 20.950 9.381 -12.012 1.00 37.78 102 PRO A CA 1
ATOM 802 C C . PRO A 1 102 ? 19.539 9.478 -12.620 1.00 37.78 102 PRO A C 1
ATOM 804 O O . PRO A 1 102 ? 18.569 9.304 -11.893 1.00 37.78 102 PRO A O 1
ATOM 807 N N . HIS A 1 103 ? 19.356 9.792 -13.912 1.00 41.69 103 HIS A N 1
ATOM 808 C CA . HIS A 1 103 ? 18.064 10.336 -14.382 1.00 41.69 103 HIS A CA 1
ATOM 809 C C . HIS A 1 103 ? 17.608 9.947 -15.804 1.00 41.69 103 HIS A C 1
ATOM 811 O O . HIS A 1 103 ? 16.835 10.697 -16.409 1.00 41.69 103 HIS A O 1
ATOM 817 N N . LYS A 1 104 ? 18.050 8.824 -16.390 1.00 40.38 104 LYS A N 1
ATOM 818 C CA . LYS A 1 104 ? 17.684 8.515 -17.793 1.00 40.38 104 LYS A CA 1
ATOM 819 C C . LYS A 1 104 ? 16.455 7.632 -18.018 1.00 40.38 104 LYS A C 1
ATOM 821 O O . LYS A 1 104 ? 15.887 7.716 -19.102 1.00 40.38 104 LYS A O 1
ATOM 826 N N . HIS A 1 105 ? 15.966 6.866 -17.042 1.00 41.97 105 HIS A N 1
ATOM 827 C CA . HIS A 1 105 ? 14.927 5.866 -17.344 1.00 41.97 105 HIS A CA 1
ATOM 828 C C . HIS A 1 105 ? 13.465 6.346 -17.318 1.00 41.97 105 HIS A C 1
ATOM 830 O O . HIS A 1 105 ? 12.613 5.626 -17.821 1.00 41.97 105 HIS A O 1
ATOM 836 N N . ASN A 1 106 ? 13.169 7.575 -16.874 1.00 42.06 106 ASN A N 1
ATOM 837 C CA . ASN A 1 106 ? 11.800 8.130 -16.910 1.00 42.06 106 ASN A CA 1
ATOM 838 C C . ASN A 1 106 ? 11.611 9.328 -17.860 1.00 42.06 106 ASN A C 1
ATOM 840 O O . ASN A 1 106 ? 10.543 9.930 -17.899 1.00 42.06 106 ASN A O 1
ATOM 844 N N . LYS A 1 107 ? 12.629 9.690 -18.652 1.00 41.12 107 LYS A N 1
ATOM 845 C CA . LYS A 1 107 ? 12.584 10.873 -19.534 1.00 41.12 107 LYS A CA 1
ATOM 846 C C . LYS A 1 107 ? 11.985 10.637 -20.923 1.00 41.12 107 LYS A C 1
ATOM 848 O O . LYS A 1 107 ? 11.992 11.557 -21.732 1.00 41.12 107 LYS A O 1
ATOM 853 N N . LEU A 1 108 ? 11.504 9.435 -21.239 1.00 46.31 108 LEU A N 1
ATOM 854 C CA . LEU A 1 108 ? 11.207 9.096 -22.634 1.00 46.31 108 LEU A CA 1
ATOM 855 C C . LEU A 1 108 ? 9.811 9.489 -23.145 1.00 46.31 108 LEU A C 1
ATOM 857 O O . LEU A 1 108 ? 9.622 9.422 -24.353 1.00 46.31 108 LEU A O 1
ATOM 861 N N . TYR A 1 109 ? 8.865 9.949 -22.310 1.00 48.38 109 TYR A N 1
ATOM 862 C CA . TYR A 1 109 ? 7.487 10.191 -22.793 1.00 48.38 109 TYR A CA 1
ATOM 863 C C . TYR A 1 109 ? 6.718 11.378 -22.196 1.00 48.38 109 TYR A C 1
ATOM 865 O O . TYR A 1 109 ? 5.567 11.578 -22.571 1.00 48.38 109 TYR A O 1
ATOM 873 N N . LEU A 1 110 ? 7.305 12.179 -21.305 1.00 52.75 110 LEU A N 1
ATOM 874 C CA . LEU A 1 110 ? 6.594 13.294 -20.670 1.00 52.75 110 LEU A CA 1
ATOM 875 C C . LEU A 1 110 ? 7.319 14.607 -20.936 1.00 52.75 110 LEU A C 1
ATOM 877 O O . LEU A 1 110 ? 8.550 14.675 -20.834 1.00 52.75 110 LEU A O 1
ATOM 881 N N . SER A 1 111 ? 6.563 15.650 -21.287 1.00 61.84 111 SER A N 1
ATOM 882 C CA . SER A 1 111 ? 7.131 16.990 -21.364 1.00 61.84 111 SER A CA 1
ATOM 883 C C . SER A 1 111 ? 7.634 17.407 -19.975 1.00 61.84 111 SER A C 1
ATOM 885 O O . SER A 1 111 ? 7.208 16.878 -18.944 1.00 61.84 111 SER A O 1
ATOM 887 N N . ARG A 1 112 ? 8.582 18.348 -19.922 1.00 57.88 112 ARG A N 1
ATOM 888 C CA . ARG A 1 112 ? 9.128 18.845 -18.649 1.00 57.88 112 ARG A CA 1
ATOM 889 C C . ARG A 1 112 ? 8.018 19.369 -17.724 1.00 57.88 112 ARG A C 1
ATOM 891 O O . ARG A 1 112 ? 8.092 19.141 -16.518 1.00 57.88 112 ARG A O 1
ATOM 898 N N . ASP A 1 113 ? 6.986 19.984 -18.291 1.00 61.62 113 ASP A N 1
ATOM 899 C CA . ASP A 1 113 ? 5.842 20.517 -17.549 1.00 61.62 113 ASP A CA 1
ATOM 900 C C . ASP A 1 113 ? 4.923 19.404 -17.018 1.00 61.62 113 ASP A C 1
ATOM 902 O O . ASP A 1 113 ? 4.470 19.476 -15.872 1.00 61.62 113 ASP A O 1
ATOM 906 N N . ASP A 1 114 ? 4.741 18.318 -17.777 1.00 60.81 114 ASP A N 1
ATOM 907 C CA . ASP A 1 114 ? 3.995 17.141 -17.308 1.00 60.81 114 ASP A CA 1
ATOM 908 C C . ASP A 1 114 ? 4.725 16.442 -16.155 1.00 60.81 114 ASP A C 1
ATOM 910 O O . ASP A 1 114 ? 4.105 16.021 -15.181 1.00 60.81 114 ASP A O 1
ATOM 914 N N . SER A 1 115 ? 6.060 16.359 -16.218 1.00 64.81 115 SER A N 1
ATOM 915 C CA . SER A 1 115 ? 6.857 15.728 -15.157 1.00 64.81 115 SER A CA 1
ATOM 916 C C . SER A 1 115 ? 6.799 16.495 -13.829 1.00 64.81 115 SER A C 1
ATOM 918 O O . SER A 1 115 ? 6.769 15.883 -12.761 1.00 64.81 115 SER A O 1
ATOM 920 N N . LEU A 1 116 ? 6.738 17.830 -13.893 1.00 67.88 116 LEU A N 1
ATOM 921 C CA . LEU A 1 116 ? 6.589 18.694 -12.721 1.00 67.88 116 LEU A CA 1
ATOM 922 C C . LEU A 1 116 ? 5.186 18.568 -12.130 1.00 67.88 116 LEU A C 1
ATOM 924 O O . LEU A 1 116 ? 5.058 18.335 -10.928 1.00 67.88 116 LEU A O 1
ATOM 928 N N . SER A 1 117 ? 4.154 18.648 -12.972 1.00 62.03 117 SER A N 1
ATOM 929 C CA . SER A 1 117 ? 2.756 18.498 -12.550 1.00 62.03 117 SER A CA 1
ATOM 930 C C . SER A 1 117 ? 2.521 17.153 -11.860 1.00 62.03 117 SER A C 1
ATOM 932 O O . SER A 1 117 ? 2.005 17.117 -10.746 1.00 62.03 117 SER A O 1
ATOM 934 N N . LEU A 1 118 ? 3.010 16.057 -12.448 1.00 68.69 118 LEU A N 1
ATOM 935 C CA . LEU A 1 118 ? 2.896 14.721 -11.856 1.00 68.69 118 LEU A CA 1
ATOM 936 C C . LEU A 1 118 ? 3.612 14.617 -10.506 1.00 68.69 118 LEU A C 1
ATOM 938 O O . LEU A 1 118 ? 3.084 14.005 -9.584 1.00 68.69 118 LEU A O 1
ATOM 942 N N . SER A 1 119 ? 4.781 15.245 -10.355 1.00 77.38 119 SER A N 1
ATOM 943 C CA . SER A 1 119 ? 5.504 15.234 -9.076 1.00 77.38 119 SER A CA 1
ATOM 944 C C . SER A 1 119 ? 4.767 15.991 -7.963 1.00 77.38 119 SER A C 1
ATOM 946 O O . SER A 1 119 ? 4.786 15.561 -6.807 1.00 77.38 119 SER A O 1
ATOM 948 N N . LEU A 1 120 ? 4.093 17.094 -8.307 1.00 82.12 120 LEU A N 1
ATOM 949 C CA . LEU A 1 120 ? 3.296 17.880 -7.365 1.00 82.12 120 LEU A CA 1
ATOM 950 C C . LEU A 1 120 ? 2.056 17.105 -6.929 1.00 82.12 120 LEU A C 1
ATOM 952 O O . LEU A 1 120 ? 1.775 17.027 -5.736 1.00 82.12 120 LEU A O 1
ATOM 956 N N . GLU A 1 121 ? 1.356 16.492 -7.881 1.00 85.31 121 GLU A N 1
ATOM 957 C CA . GLU A 1 121 ? 0.207 15.641 -7.587 1.00 85.31 121 GLU A CA 1
ATOM 958 C C . GLU A 1 121 ? 0.588 14.442 -6.718 1.00 85.31 121 GLU A C 1
ATOM 960 O O . GLU A 1 121 ? -0.099 14.156 -5.746 1.00 85.31 121 GLU A O 1
ATOM 965 N N . ASP A 1 122 ? 1.694 13.763 -7.026 1.00 86.38 122 ASP A N 1
ATOM 966 C CA . ASP A 1 122 ? 2.167 12.625 -6.235 1.00 86.38 122 ASP A CA 1
ATOM 967 C C . ASP A 1 122 ? 2.530 13.036 -4.800 1.00 86.38 122 ASP A C 1
ATOM 969 O O . ASP A 1 122 ? 2.316 12.268 -3.859 1.00 86.38 122 ASP A O 1
ATOM 973 N N . THR A 1 123 ? 3.074 14.243 -4.625 1.00 88.25 123 THR A N 1
ATOM 974 C CA . THR A 1 123 ? 3.397 14.792 -3.301 1.00 88.25 123 THR A CA 1
ATOM 975 C C . THR A 1 123 ? 2.125 15.146 -2.533 1.00 88.25 123 THR A C 1
ATOM 977 O O . THR A 1 123 ? 1.999 14.786 -1.365 1.00 88.25 123 THR A O 1
ATOM 980 N N . ALA A 1 124 ? 1.153 15.780 -3.192 1.00 90.56 124 ALA A N 1
ATOM 981 C CA . ALA A 1 124 ? -0.141 16.092 -2.593 1.00 90.56 124 ALA A CA 1
ATOM 982 C C . ALA A 1 124 ? -0.915 14.818 -2.205 1.00 90.56 124 ALA A C 1
ATOM 984 O O . ALA A 1 124 ? -1.412 14.724 -1.082 1.00 90.56 124 ALA A O 1
ATOM 985 N N . ASP A 1 125 ? -0.954 13.814 -3.090 1.00 92.50 125 ASP A N 1
ATOM 986 C CA . ASP A 1 125 ? -1.566 12.506 -2.829 1.00 92.50 125 ASP A CA 1
ATOM 987 C C . ASP A 1 125 ? -0.905 11.847 -1.601 1.00 92.50 125 ASP A C 1
ATOM 989 O O . ASP A 1 125 ? -1.600 11.307 -0.740 1.00 92.50 125 ASP A O 1
ATOM 993 N N . LEU A 1 126 ? 0.428 11.904 -1.480 1.00 93.00 126 LEU A N 1
ATOM 994 C CA . LEU A 1 126 ? 1.152 11.344 -0.333 1.00 93.00 126 LEU A CA 1
ATOM 995 C C . LEU A 1 126 ? 0.838 12.072 0.983 1.00 93.00 126 LEU A C 1
ATOM 997 O O . LEU A 1 126 ? 0.624 11.417 2.004 1.00 93.00 126 LEU A O 1
ATOM 1001 N N . ASP A 1 127 ? 0.789 13.402 0.973 1.00 94.00 127 ASP A N 1
ATOM 1002 C CA . ASP A 1 127 ? 0.487 14.193 2.170 1.00 94.00 127 ASP A CA 1
ATOM 1003 C C . ASP A 1 127 ? -0.929 13.922 2.689 1.00 94.00 127 ASP A C 1
ATOM 1005 O O . ASP A 1 127 ? -1.134 13.769 3.897 1.00 94.00 127 ASP A O 1
ATOM 1009 N N . ILE A 1 128 ? -1.911 13.821 1.788 1.00 93.81 128 ILE A N 1
ATOM 1010 C CA . ILE A 1 128 ? -3.282 13.447 2.158 1.00 93.81 128 ILE A CA 1
ATOM 1011 C C . ILE A 1 128 ? -3.296 12.003 2.671 1.00 93.81 128 ILE A C 1
ATOM 1013 O O . ILE A 1 128 ? -3.845 11.739 3.740 1.00 93.81 128 ILE A O 1
ATOM 1017 N N . ALA A 1 129 ? -2.647 11.076 1.963 1.00 94.75 129 ALA A N 1
ATOM 1018 C CA . ALA A 1 129 ? -2.579 9.668 2.344 1.00 94.75 129 ALA A CA 1
ATOM 1019 C C . ALA A 1 129 ? -2.030 9.451 3.762 1.00 94.75 129 ALA A C 1
ATOM 1021 O O . ALA A 1 129 ? -2.568 8.611 4.488 1.00 94.75 129 ALA A O 1
ATOM 1022 N N . ARG A 1 130 ? -0.992 10.199 4.158 1.00 94.19 130 ARG A N 1
ATOM 1023 C CA . ARG A 1 130 ? -0.419 10.153 5.514 1.00 94.19 130 ARG A CA 1
ATOM 1024 C C . ARG A 1 130 ? -1.402 10.670 6.557 1.00 94.19 130 ARG A C 1
ATOM 1026 O O . ARG A 1 130 ? -1.724 9.941 7.483 1.00 94.19 130 ARG A O 1
ATOM 1033 N N . LYS A 1 131 ? -1.996 11.849 6.337 1.00 92.81 131 LYS A N 1
ATOM 1034 C CA . LYS A 1 131 ? -3.009 12.417 7.249 1.00 92.81 131 LYS A CA 1
ATOM 1035 C C . LYS A 1 131 ? -4.195 11.477 7.472 1.00 92.81 131 LYS A C 1
ATOM 1037 O O . LYS A 1 131 ? -4.686 11.363 8.593 1.00 92.81 131 LYS A O 1
ATOM 1042 N N . VAL A 1 132 ? -4.671 10.822 6.411 1.00 91.44 132 VAL A N 1
ATOM 1043 C CA . VAL A 1 132 ? -5.759 9.836 6.498 1.00 91.44 132 VAL A CA 1
ATOM 1044 C C . VAL A 1 132 ? -5.334 8.655 7.370 1.00 91.44 132 VAL A C 1
ATOM 1046 O O . VAL A 1 132 ? -6.074 8.264 8.272 1.00 91.44 132 VAL A O 1
ATOM 1049 N N . MET A 1 133 ? -4.136 8.120 7.129 1.00 90.94 133 MET A N 1
ATOM 1050 C CA . MET A 1 133 ? -3.598 7.000 7.894 1.00 90.94 133 MET A CA 1
ATOM 1051 C C . MET A 1 133 ? -3.418 7.359 9.373 1.00 90.94 133 MET A C 1
ATOM 1053 O O . MET A 1 133 ? -3.911 6.633 10.231 1.00 90.94 133 MET A O 1
ATOM 1057 N N . ASP A 1 134 ? -2.808 8.504 9.677 1.00 89.56 134 ASP A N 1
ATOM 1058 C CA . ASP A 1 134 ? -2.565 8.963 11.050 1.00 89.56 134 ASP A CA 1
ATOM 1059 C C . ASP A 1 134 ? -3.871 9.115 11.832 1.00 89.56 134 ASP A C 1
ATOM 1061 O O . ASP A 1 134 ? -3.973 8.711 12.992 1.00 89.56 134 ASP A O 1
ATOM 1065 N N . ARG A 1 135 ? -4.916 9.642 11.181 1.00 87.56 135 ARG A N 1
ATOM 1066 C CA . ARG A 1 135 ? -6.250 9.749 11.784 1.00 87.56 135 ARG A CA 1
ATOM 1067 C C . ARG A 1 135 ? -6.850 8.379 12.079 1.00 87.56 135 ARG A C 1
ATOM 1069 O O . ARG A 1 135 ? -7.363 8.181 13.179 1.00 87.56 135 ARG A O 1
ATOM 1076 N N . ILE A 1 136 ? -6.763 7.436 11.141 1.00 86.19 136 ILE A N 1
ATOM 1077 C CA . ILE A 1 136 ? -7.251 6.065 11.347 1.00 86.19 136 ILE A CA 1
ATOM 1078 C C . ILE A 1 136 ? -6.512 5.418 12.520 1.00 86.19 136 ILE A C 1
ATOM 1080 O O . ILE A 1 136 ? -7.154 4.874 13.414 1.00 86.19 136 ILE A O 1
ATOM 1084 N N . LEU A 1 137 ? -5.187 5.544 12.577 1.00 84.50 137 LEU A N 1
ATOM 1085 C CA . LEU A 1 137 ? -4.391 4.985 13.666 1.00 84.50 137 LEU A CA 1
ATOM 1086 C C . LEU A 1 137 ? -4.741 5.608 15.019 1.00 84.50 137 LEU A C 1
ATOM 1088 O O . LEU A 1 137 ? -4.983 4.875 15.982 1.00 84.50 137 LEU A O 1
ATOM 1092 N N . SER A 1 138 ? -4.892 6.935 15.069 1.00 85.50 138 SER A N 1
ATOM 1093 C CA . SER A 1 138 ? -5.304 7.646 16.285 1.00 85.50 138 SER A CA 1
ATOM 1094 C C . SER A 1 138 ? -6.675 7.194 16.801 1.00 85.50 138 SER A C 1
ATOM 1096 O O . SER A 1 138 ? -6.862 7.061 18.006 1.00 85.50 138 SER A O 1
ATOM 1098 N N . ALA A 1 139 ? -7.614 6.882 15.902 1.00 83.06 139 ALA A N 1
ATOM 1099 C CA . ALA A 1 139 ? -8.934 6.369 16.266 1.00 83.06 139 ALA A CA 1
ATOM 1100 C C . ALA A 1 139 ? -8.885 4.937 16.820 1.00 83.06 139 ALA A C 1
ATOM 1102 O O . ALA A 1 139 ? -9.732 4.542 17.618 1.00 83.06 139 ALA A O 1
ATOM 1103 N N . THR A 1 140 ? -7.889 4.160 16.396 1.00 79.81 140 THR A N 1
ATOM 1104 C CA . THR A 1 140 ? -7.726 2.749 16.773 1.00 79.81 140 THR A CA 1
ATOM 1105 C C . THR A 1 140 ? -6.885 2.527 18.027 1.00 79.81 140 THR A C 1
ATOM 1107 O O . THR A 1 140 ? -6.765 1.384 18.459 1.00 79.81 140 THR A O 1
ATOM 1110 N N . ASN A 1 141 ? -6.316 3.588 18.617 1.00 83.06 141 ASN A N 1
ATOM 1111 C CA . ASN A 1 141 ? -5.333 3.509 19.708 1.00 83.06 141 ASN A CA 1
ATOM 1112 C C . ASN A 1 141 ? -4.133 2.596 19.389 1.00 83.06 141 ASN A C 1
ATOM 1114 O O . ASN A 1 141 ? -3.557 2.001 20.294 1.00 83.06 141 ASN A O 1
ATOM 1118 N N . LEU A 1 142 ? -3.761 2.483 18.112 1.00 83.31 142 LEU A N 1
ATOM 1119 C CA . LEU A 1 142 ? -2.575 1.743 17.694 1.00 83.31 142 LEU A CA 1
ATOM 1120 C C . LEU A 1 142 ? -1.373 2.683 17.655 1.00 83.31 142 LEU A C 1
ATOM 1122 O O . LEU A 1 142 ? -1.413 3.729 17.002 1.00 83.31 142 LEU A O 1
ATOM 1126 N N . SER A 1 143 ? -0.302 2.299 18.340 1.00 86.56 143 SER A N 1
ATOM 1127 C CA . SER A 1 143 ? 0.982 2.993 18.274 1.00 86.56 143 SER A CA 1
ATOM 1128 C C . SER A 1 143 ? 1.781 2.587 17.034 1.00 86.56 143 SER A C 1
ATOM 1130 O O . SER A 1 143 ? 1.618 1.501 16.474 1.00 86.56 143 SER A O 1
ATOM 1132 N N . GLU A 1 144 ? 2.694 3.459 16.607 1.00 83.88 144 GLU A N 1
ATOM 1133 C CA . GLU A 1 144 ? 3.600 3.171 15.493 1.00 83.88 144 GLU A CA 1
ATOM 1134 C C . GLU A 1 144 ? 4.512 1.964 15.781 1.00 83.88 144 GLU A C 1
ATOM 1136 O O . GLU A 1 144 ? 4.761 1.148 14.892 1.00 83.88 144 GLU A O 1
ATOM 1141 N N . GLU A 1 145 ? 4.947 1.805 17.035 1.00 85.56 145 GLU A N 1
ATOM 1142 C CA . GLU A 1 145 ? 5.756 0.665 17.483 1.00 85.56 145 GLU A CA 1
ATOM 1143 C C . GLU A 1 145 ? 4.999 -0.661 17.326 1.00 85.56 145 GLU A C 1
ATOM 1145 O O . GLU A 1 145 ? 5.547 -1.630 16.796 1.00 85.56 145 GLU A O 1
ATOM 1150 N N . GLU A 1 146 ? 3.714 -0.699 17.694 1.00 85.88 146 GLU A N 1
ATOM 1151 C CA . GLU A 1 146 ? 2.874 -1.888 17.516 1.00 85.88 146 GLU A CA 1
ATOM 1152 C C . GLU A 1 146 ? 2.706 -2.251 16.037 1.00 85.88 146 GLU A C 1
ATOM 1154 O O . GLU A 1 146 ? 2.786 -3.425 15.672 1.00 85.88 146 GLU A O 1
ATOM 1159 N N . LEU A 1 147 ? 2.515 -1.260 15.160 1.00 85.56 147 LEU A N 1
ATOM 1160 C CA . LEU A 1 147 ? 2.426 -1.500 13.716 1.00 85.56 147 LEU A CA 1
ATOM 1161 C C . LEU A 1 147 ? 3.729 -2.065 13.158 1.00 85.56 147 LEU A C 1
ATOM 1163 O O . LEU A 1 147 ? 3.705 -2.991 12.342 1.00 85.56 147 LEU A O 1
ATOM 1167 N N . HIS A 1 148 ? 4.862 -1.520 13.596 1.00 84.00 148 HIS A N 1
ATOM 1168 C CA . HIS A 1 148 ? 6.173 -2.004 13.195 1.00 84.00 148 HIS A CA 1
ATOM 1169 C C . HIS A 1 148 ? 6.362 -3.471 13.601 1.00 84.00 148 HIS A C 1
ATOM 1171 O O . HIS A 1 148 ? 6.658 -4.320 12.753 1.00 84.00 148 HIS A O 1
ATOM 1177 N N . ASP A 1 149 ? 6.067 -3.788 14.861 1.00 85.38 149 ASP A N 1
ATOM 1178 C CA 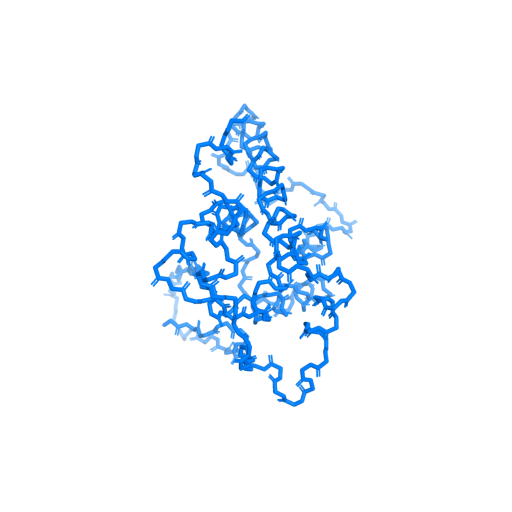. ASP A 1 149 ? 6.113 -5.148 15.392 1.00 85.38 149 ASP A CA 1
ATOM 1179 C C . ASP A 1 149 ? 5.209 -6.115 14.610 1.00 85.38 149 ASP A C 1
ATOM 1181 O O . ASP A 1 149 ? 5.607 -7.247 14.324 1.00 85.38 149 ASP A O 1
ATOM 1185 N N . ILE A 1 150 ? 4.006 -5.688 14.218 1.00 85.56 150 ILE A N 1
ATOM 1186 C CA . ILE A 1 150 ? 3.056 -6.513 13.454 1.00 85.56 150 ILE A CA 1
ATOM 1187 C C . ILE A 1 150 ? 3.615 -6.912 12.079 1.00 85.56 150 ILE A C 1
ATOM 1189 O O . ILE A 1 150 ? 3.380 -8.033 11.606 1.00 85.56 150 ILE A O 1
ATOM 1193 N N . VAL A 1 151 ? 4.346 -6.015 11.415 1.00 83.75 151 VAL A N 1
ATOM 1194 C CA . VAL A 1 151 ? 4.956 -6.315 10.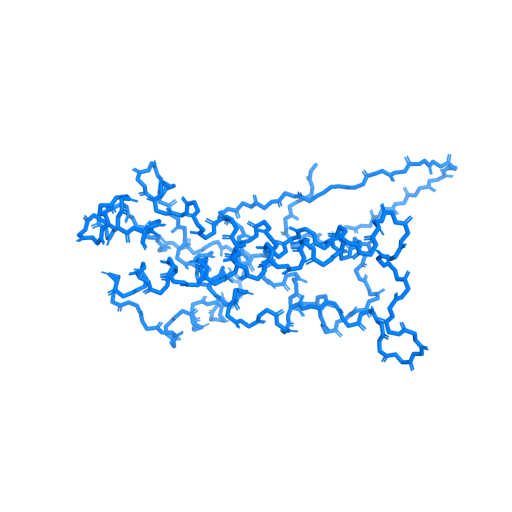112 1.00 83.75 151 VAL A CA 1
ATOM 1195 C C . VAL A 1 151 ? 6.122 -7.296 10.281 1.00 83.75 151 VAL A C 1
ATOM 1197 O O . VAL A 1 151 ? 6.203 -8.268 9.520 1.00 83.75 151 VAL A O 1
ATOM 1200 N N . GLU A 1 152 ? 6.968 -7.091 11.296 1.00 80.12 152 GLU A N 1
ATOM 1201 C CA . GLU A 1 152 ? 8.235 -7.818 11.472 1.00 80.12 152 GLU A CA 1
ATOM 1202 C C . GLU A 1 152 ? 8.105 -9.173 12.187 1.00 80.12 152 GLU A C 1
ATOM 1204 O O . GLU A 1 152 ? 8.803 -10.129 11.840 1.00 80.12 152 GLU A O 1
ATOM 1209 N N . ARG A 1 153 ? 7.187 -9.317 13.149 1.00 70.38 153 ARG A N 1
ATOM 1210 C CA . ARG A 1 153 ? 7.111 -10.506 14.027 1.00 70.38 153 ARG A CA 1
ATOM 1211 C C . ARG A 1 153 ? 6.411 -11.725 13.428 1.00 70.38 153 ARG A C 1
ATOM 1213 O O . ARG A 1 153 ? 6.217 -12.722 14.119 1.00 70.38 153 ARG A O 1
ATOM 1220 N N . ALA A 1 154 ? 6.031 -11.697 12.155 1.00 63.41 154 ALA A N 1
ATOM 1221 C CA . ALA A 1 154 ? 5.223 -12.767 11.568 1.00 63.41 154 ALA A CA 1
ATOM 1222 C C . ALA A 1 154 ? 5.927 -14.132 11.463 1.00 63.41 154 ALA A C 1
ATOM 1224 O O . ALA A 1 154 ? 5.257 -15.153 11.280 1.00 63.41 154 ALA A O 1
ATOM 1225 N N . GLY A 1 155 ? 7.258 -14.170 11.584 1.00 67.69 155 GLY A N 1
ATOM 1226 C CA . GLY A 1 155 ? 8.023 -15.414 11.630 1.00 67.69 155 GLY A CA 1
ATOM 1227 C C . GLY A 1 155 ? 7.699 -16.352 10.449 1.00 67.69 155 GLY A C 1
ATOM 1228 O O . GLY A 1 155 ? 7.650 -15.896 9.304 1.00 67.69 155 GLY A O 1
ATOM 1229 N N . PRO A 1 156 ? 7.433 -17.654 10.680 1.00 63.56 156 PRO A N 1
ATOM 1230 C CA . PRO A 1 156 ? 7.095 -18.609 9.616 1.00 63.56 156 PRO A CA 1
ATOM 1231 C C . PRO A 1 156 ? 5.819 -18.263 8.833 1.00 63.56 156 PRO A C 1
ATOM 1233 O O . PRO A 1 156 ? 5.656 -18.710 7.701 1.00 63.56 156 PRO A O 1
ATOM 1236 N N . ALA A 1 157 ? 4.920 -17.463 9.415 1.00 75.00 157 ALA A N 1
ATOM 1237 C CA . ALA A 1 157 ? 3.650 -17.058 8.815 1.00 75.00 157 ALA A CA 1
ATOM 1238 C C . ALA A 1 157 ? 3.758 -15.730 8.046 1.00 75.00 157 ALA A C 1
ATOM 1240 O O . ALA A 1 157 ? 2.754 -15.051 7.827 1.00 75.00 157 ALA A O 1
ATOM 1241 N N . TRP A 1 158 ? 4.962 -15.347 7.610 1.00 74.44 158 TRP A N 1
ATOM 1242 C CA . TRP A 1 158 ? 5.212 -14.087 6.908 1.00 74.44 158 TRP A CA 1
ATOM 1243 C C . TRP A 1 158 ? 4.323 -13.880 5.673 1.00 74.44 158 TRP A C 1
ATOM 1245 O O . TRP A 1 158 ? 4.026 -12.731 5.350 1.00 74.44 158 TRP A O 1
ATOM 1255 N N . CYS A 1 159 ? 3.843 -14.948 5.032 1.00 80.56 159 CYS A N 1
ATOM 1256 C CA . CYS A 1 159 ? 2.948 -14.858 3.883 1.00 80.56 159 CYS A CA 1
ATOM 1257 C C . CYS A 1 159 ? 1.471 -14.628 4.246 1.00 80.56 159 CYS A C 1
ATOM 1259 O O . CYS A 1 159 ? 0.708 -14.128 3.419 1.00 80.56 159 CYS A O 1
ATOM 1261 N N . ALA A 1 160 ? 1.058 -14.932 5.478 1.00 81.62 160 ALA A N 1
ATOM 1262 C CA . ALA A 1 160 ? -0.323 -14.782 5.915 1.00 81.62 160 ALA A CA 1
ATOM 1263 C C . ALA A 1 160 ? -0.645 -13.315 6.271 1.00 81.62 160 ALA A C 1
ATOM 1265 O O . ALA A 1 160 ? 0.176 -12.643 6.901 1.00 81.62 160 ALA A O 1
ATOM 1266 N N . PRO A 1 161 ? -1.851 -12.817 5.947 1.00 77.00 161 PRO A N 1
ATOM 1267 C CA . PRO A 1 161 ? -2.279 -11.456 6.290 1.00 77.00 161 PRO A CA 1
ATOM 1268 C C . PRO A 1 161 ? -2.476 -11.227 7.800 1.00 77.00 161 PRO A C 1
ATOM 1270 O O . PRO A 1 161 ? -2.712 -10.102 8.228 1.00 77.00 161 PRO A O 1
ATOM 1273 N N . GLY A 1 162 ? -2.353 -12.276 8.616 1.00 77.75 162 GLY A N 1
ATOM 1274 C CA . GLY A 1 162 ? -2.709 -12.255 10.031 1.00 77.75 162 GLY A CA 1
ATOM 1275 C C . GLY A 1 162 ? -4.199 -12.522 10.249 1.00 77.75 162 GLY A C 1
ATOM 1276 O O . GLY A 1 162 ? -4.974 -12.634 9.302 1.00 77.75 162 GLY A O 1
ATOM 1277 N N . THR A 1 163 ? -4.587 -12.682 11.512 1.00 73.88 163 THR A N 1
ATOM 1278 C CA . THR A 1 163 ? -5.975 -12.965 11.924 1.00 73.88 163 THR A CA 1
ATOM 1279 C C . THR A 1 163 ? -6.701 -11.736 12.463 1.00 73.88 163 THR A C 1
ATOM 1281 O O . THR A 1 163 ? -7.922 -11.744 12.574 1.00 73.88 163 THR A O 1
ATOM 1284 N N . VAL A 1 164 ? -5.958 -10.680 12.796 1.00 79.06 164 VAL A N 1
ATOM 1285 C CA . VAL A 1 164 ? -6.502 -9.420 13.303 1.00 79.06 164 VAL A CA 1
ATOM 1286 C C . VAL A 1 164 ? -6.784 -8.505 12.123 1.00 79.06 164 VAL A C 1
ATOM 1288 O O . VAL A 1 164 ? -5.914 -8.303 11.274 1.00 79.06 164 VAL A O 1
ATOM 1291 N N . SER A 1 165 ? -7.988 -7.945 12.078 1.00 80.00 165 SER A N 1
ATOM 1292 C CA . SER A 1 165 ? -8.403 -6.991 11.052 1.00 80.00 165 SER A CA 1
ATOM 1293 C C . SER A 1 165 ? -8.951 -5.731 11.698 1.00 80.00 165 SER A C 1
ATOM 1295 O O . SER A 1 165 ? -9.574 -5.787 12.758 1.00 80.00 165 SER A O 1
ATOM 1297 N N . LEU A 1 166 ? -8.719 -4.598 11.045 1.00 77.31 166 LEU A N 1
ATOM 1298 C CA . LEU A 1 166 ? -9.399 -3.360 11.360 1.00 77.31 166 LEU A CA 1
ATOM 1299 C C . LEU A 1 166 ? -10.835 -3.456 10.840 1.00 77.31 166 LEU A C 1
ATOM 1301 O O . LEU A 1 166 ? -11.038 -3.685 9.646 1.00 77.31 166 LEU A O 1
ATOM 1305 N N . THR A 1 167 ? -11.806 -3.296 11.739 1.00 72.50 167 THR A N 1
ATOM 1306 C CA . THR A 1 167 ? -13.232 -3.395 11.402 1.00 72.50 167 THR A CA 1
ATOM 1307 C C . THR A 1 167 ? -13.895 -2.030 11.293 1.00 72.50 167 THR A C 1
ATOM 1309 O O . THR A 1 167 ? -13.424 -1.047 11.874 1.00 72.50 167 THR A O 1
ATOM 1312 N N . SER A 1 168 ? -15.045 -1.984 10.613 1.00 63.81 168 SER A N 1
ATOM 1313 C CA . SER A 1 168 ? -15.859 -0.762 10.506 1.00 63.81 168 SER A CA 1
ATOM 1314 C C . SER A 1 168 ? -16.193 -0.137 11.870 1.00 63.81 168 SER A C 1
ATOM 1316 O O . SER A 1 168 ? -16.288 1.080 11.982 1.00 63.81 168 SER A O 1
ATOM 1318 N N . GLU A 1 169 ? -16.327 -0.937 12.933 1.00 62.41 169 GLU A N 1
ATOM 1319 C CA . GLU A 1 169 ? -16.665 -0.456 14.280 1.00 62.41 169 GLU A CA 1
ATOM 1320 C C . GLU A 1 169 ? -15.557 0.386 14.919 1.00 62.41 169 GLU A C 1
ATOM 1322 O O . GLU A 1 169 ? -15.858 1.348 15.622 1.00 62.41 169 GLU A O 1
ATOM 1327 N N . HIS A 1 170 ? -14.295 0.091 14.606 1.00 60.12 170 HIS A N 1
ATOM 1328 C CA . HIS A 1 170 ? -13.148 0.878 15.060 1.00 60.12 170 HIS A CA 1
ATOM 1329 C C . HIS A 1 170 ? -13.017 2.203 14.289 1.00 60.12 170 HIS A C 1
ATOM 1331 O O . HIS A 1 170 ? -12.479 3.174 14.811 1.00 60.12 170 HIS A O 1
ATOM 1337 N N . ALA A 1 171 ? -13.536 2.261 13.057 1.00 54.06 171 ALA A N 1
ATOM 1338 C CA . ALA A 1 171 ? -13.503 3.451 12.203 1.00 54.06 171 ALA A CA 1
ATOM 1339 C C . ALA A 1 171 ? -14.726 4.380 12.383 1.00 54.06 171 ALA A C 1
ATOM 1341 O O . ALA A 1 171 ? -14.671 5.555 12.016 1.00 54.06 171 ALA A O 1
ATOM 1342 N N . ARG A 1 172 ? -15.827 3.880 12.967 1.00 52.88 172 ARG A N 1
ATOM 1343 C CA . ARG A 1 172 ? -17.098 4.612 13.162 1.00 52.88 172 ARG A CA 1
ATOM 1344 C C . ARG A 1 172 ? -17.018 5.888 14.015 1.00 52.88 172 ARG A C 1
ATOM 1346 O O . ARG A 1 172 ? -17.744 6.820 13.676 1.00 52.88 172 ARG A O 1
ATOM 1353 N N . PRO A 1 173 ? -16.203 5.994 15.086 1.00 50.19 173 PRO A N 1
ATOM 1354 C CA . PRO A 1 173 ? -16.187 7.210 15.902 1.00 50.19 173 PRO A CA 1
ATOM 1355 C C . PRO A 1 173 ? -15.486 8.403 15.237 1.00 50.19 173 PRO A C 1
ATOM 1357 O O . PRO A 1 173 ? -15.614 9.519 15.731 1.00 50.19 173 PRO A O 1
ATOM 1360 N N . ALA A 1 174 ? -14.716 8.188 14.164 1.00 48.50 174 ALA A N 1
ATOM 1361 C CA . ALA A 1 174 ? -13.662 9.127 13.788 1.00 48.50 174 ALA A CA 1
ATOM 1362 C C . ALA A 1 174 ? -13.936 9.997 12.554 1.00 48.50 174 ALA A C 1
ATOM 1364 O O . ALA A 1 174 ? -13.205 10.963 12.354 1.00 48.50 174 ALA A O 1
ATOM 1365 N N . LEU A 1 175 ? -14.898 9.672 11.682 1.00 50.50 175 LEU A N 1
ATOM 1366 C CA . LEU A 1 175 ? -14.849 10.218 10.318 1.00 50.50 175 LEU A CA 1
ATOM 1367 C C . LEU A 1 175 ? -16.237 10.493 9.706 1.00 50.50 175 LEU A C 1
ATOM 1369 O O . LEU A 1 175 ? -16.771 9.645 8.987 1.00 50.50 175 LEU A O 1
ATOM 1373 N N . PRO A 1 176 ? -16.809 11.703 9.864 1.00 53.22 176 PRO A N 1
ATOM 1374 C CA . PRO A 1 176 ? -17.650 12.259 8.813 1.00 53.22 176 PRO A CA 1
ATOM 1375 C C . PRO A 1 176 ? -16.769 12.372 7.564 1.00 53.22 176 PRO A C 1
ATOM 1377 O O . PRO A 1 176 ? -15.739 13.041 7.590 1.00 53.22 176 PRO A O 1
ATOM 1380 N N . LEU A 1 177 ? -17.154 11.715 6.465 1.00 48.16 177 LEU A N 1
ATOM 1381 C CA . LEU A 1 177 ? -16.405 11.698 5.194 1.00 48.16 177 LEU A CA 1
ATOM 1382 C C . LEU A 1 177 ? -15.980 13.102 4.708 1.00 48.16 177 LEU A C 1
ATOM 1384 O O . LEU A 1 177 ? -15.024 13.240 3.951 1.00 48.16 177 LEU A O 1
ATOM 1388 N N . ILE A 1 178 ? -16.716 14.128 5.141 1.00 48.81 178 ILE A N 1
ATOM 1389 C CA . ILE A 1 178 ? -16.533 15.533 4.785 1.00 48.81 178 ILE A CA 1
ATOM 1390 C C . ILE A 1 178 ? -15.329 16.180 5.489 1.00 48.81 178 ILE A C 1
ATOM 1392 O O . ILE A 1 178 ? -14.693 17.044 4.896 1.00 48.81 178 ILE A O 1
ATOM 1396 N N . ASP A 1 179 ? -14.950 15.712 6.682 1.00 49.59 179 ASP A N 1
ATOM 1397 C CA . ASP A 1 179 ? -13.853 16.297 7.471 1.00 49.59 179 ASP A CA 1
ATOM 1398 C C . ASP A 1 179 ? -12.475 15.715 7.099 1.00 49.59 179 ASP A C 1
ATOM 1400 O O . ASP A 1 179 ? -11.447 16.132 7.631 1.00 49.59 179 ASP A O 1
ATOM 1404 N N . LEU A 1 180 ? -12.439 14.709 6.219 1.00 49.44 180 LEU A N 1
ATOM 1405 C CA . LEU A 1 180 ? -11.225 14.040 5.726 1.00 49.44 180 LEU A CA 1
ATOM 1406 C C . LEU A 1 180 ? -10.627 14.685 4.474 1.00 49.44 180 LEU A C 1
ATOM 1408 O O . LEU A 1 180 ? -9.450 14.473 4.192 1.00 49.44 180 LEU A O 1
ATOM 1412 N N . ILE A 1 181 ? -11.450 15.402 3.707 1.00 42.72 181 ILE A N 1
ATOM 1413 C CA . ILE A 1 181 ? -11.109 15.922 2.373 1.00 42.72 181 ILE A CA 1
ATOM 1414 C C . ILE A 1 181 ? -10.932 17.454 2.396 1.00 42.72 181 ILE A C 1
ATOM 1416 O O . ILE A 1 181 ? -10.327 18.009 1.480 1.00 42.72 181 ILE A O 1
ATOM 1420 N N . ILE A 1 182 ? -11.418 18.126 3.446 1.00 40.22 182 ILE A N 1
ATOM 1421 C CA . ILE A 1 182 ? -11.339 19.582 3.662 1.00 40.22 182 ILE A CA 1
ATOM 1422 C C . ILE A 1 182 ? -10.333 19.871 4.780 1.00 40.22 182 ILE A C 1
ATOM 1424 O O . ILE A 1 182 ? -9.532 20.818 4.611 1.00 40.22 182 ILE A O 1
#

Radius of gyration: 17.98 Å; chains: 1; bounding box: 45×40×50 Å

Foldseek 3Di:
DDDQQDDDDDDDPDDDDDDDDDDDDLQFLLSVLVVLLVQQVVVPPDPDDDDPCPLLVLLVCLLCVLVVQQVDWGQLLSLLSSLCCLVVVVSRDHPVAPDPHNDPPPPPDDDPVRVVVVVVVSVVSSVLSNVSSVQLCVLQVHDNVNSVCSSPVCPPNSRGSDDDIDHSVSSVVGDPPVVSPD

pLDDT: mean 77.24, std 16.07, range [37.78, 95.5]

Organism: NCBI:txid944288